Protein AF-A0A8J8TS85-F1 (afdb_monomer_lite)

Sequence (107 aa):
MAEQSTSDTQPEPRAVVRYGPDGVEIERMSEQLQADGPRDGTLEVIQSVTGQTLSDEPFGSHAGTVHQFEDVTVVHVPDGEGGTVATFEGAAAERAVEALLERVRTV

pLDDT: mean 70.35, std 11.61, range [40.66, 85.62]

InterPro domains:
  IPR055944 Domain of unknown function DUF7522 [PF24366] (11-106)

Structure (mmCIF, N/CA/C/O backbone):
data_AF-A0A8J8TS85-F1
#
_entry.id   AF-A0A8J8TS85-F1
#
loop_
_atom_site.group_PDB
_atom_site.id
_atom_site.type_symbol
_atom_site.label_atom_id
_atom_site.label_alt_id
_atom_site.label_comp_id
_atom_site.label_asym_id
_atom_site.label_entity_id
_atom_site.label_seq_id
_atom_site.pdbx_PDB_ins_code
_atom_site.Cartn_x
_atom_site.Cartn_y
_atom_site.Cartn_z
_atom_site.occupancy
_atom_site.B_iso_or_equiv
_atom_site.auth_seq_id
_atom_site.auth_comp_id
_atom_site.auth_asym_id
_atom_site.auth_atom_id
_atom_site.pdbx_PDB_model_num
ATOM 1 N N . MET A 1 1 ? -13.329 31.213 18.660 1.00 40.66 1 MET A N 1
ATOM 2 C CA . MET A 1 1 ? -14.203 30.238 17.980 1.00 40.66 1 MET A CA 1
ATOM 3 C C . MET A 1 1 ? -13.265 29.275 17.284 1.00 40.66 1 MET A C 1
ATOM 5 O O . MET A 1 1 ? -12.380 29.756 16.595 1.00 40.66 1 MET A O 1
ATOM 9 N N . ALA A 1 2 ? -13.334 27.984 17.604 1.00 42.31 2 ALA A N 1
ATOM 10 C CA . ALA A 1 2 ? -12.421 26.990 17.051 1.00 42.31 2 ALA A CA 1
ATOM 11 C C . ALA A 1 2 ? -12.819 26.714 15.600 1.00 42.31 2 ALA A C 1
ATOM 13 O O . ALA A 1 2 ? -13.961 26.336 15.340 1.00 42.31 2 ALA A O 1
ATOM 14 N N . GLU A 1 3 ? -11.896 26.960 14.679 1.00 41.84 3 GLU A N 1
ATOM 15 C CA . GLU A 1 3 ? -12.027 26.590 13.278 1.00 41.84 3 GLU A CA 1
ATOM 16 C C . GLU A 1 3 ? -12.038 25.063 13.217 1.00 41.84 3 GLU A C 1
ATOM 18 O O . GLU A 1 3 ? -11.015 24.397 13.362 1.00 41.84 3 GLU A O 1
ATOM 23 N N . GLN A 1 4 ? -13.238 24.503 13.089 1.00 42.97 4 GLN A N 1
ATOM 24 C CA . GLN A 1 4 ? -13.421 23.137 12.636 1.00 42.97 4 GLN A CA 1
ATOM 25 C C . GLN A 1 4 ? -12.983 23.123 11.173 1.00 42.97 4 GLN A C 1
ATOM 27 O O . GLN A 1 4 ? -13.800 23.303 10.273 1.00 42.97 4 GLN A O 1
ATOM 32 N N . SER A 1 5 ? -11.677 22.967 10.945 1.00 49.59 5 SER A N 1
ATOM 33 C CA . SER A 1 5 ? -11.178 22.449 9.682 1.00 49.59 5 SER A CA 1
ATOM 34 C C . SER A 1 5 ? -11.872 21.112 9.510 1.00 49.59 5 SER A C 1
ATOM 36 O O . SER A 1 5 ? -11.571 20.147 10.211 1.00 49.59 5 SER A O 1
ATOM 38 N N . THR A 1 6 ? -12.883 21.081 8.652 1.00 46.19 6 THR A N 1
ATOM 39 C CA . THR A 1 6 ? -13.401 19.852 8.082 1.00 46.19 6 THR A CA 1
ATOM 40 C C . THR A 1 6 ? -12.224 19.230 7.360 1.00 46.19 6 THR A C 1
ATOM 42 O O . THR A 1 6 ? -11.929 19.582 6.220 1.00 46.19 6 THR A O 1
ATOM 45 N N . SER A 1 7 ? -11.490 18.390 8.082 1.00 46.09 7 SER A N 1
ATOM 46 C CA . SER A 1 7 ? -10.589 17.415 7.518 1.00 46.09 7 SER A CA 1
ATOM 47 C C . SER A 1 7 ? -11.452 16.541 6.626 1.00 46.09 7 SER A C 1
ATOM 49 O O . SER A 1 7 ? -12.047 15.554 7.054 1.00 46.09 7 SER A O 1
ATOM 51 N N . ASP A 1 8 ? -11.572 16.964 5.373 1.00 46.66 8 ASP A N 1
ATOM 52 C CA . ASP A 1 8 ? -11.622 16.054 4.249 1.00 46.66 8 ASP A CA 1
ATOM 53 C C . ASP A 1 8 ? -10.335 15.236 4.379 1.00 46.66 8 ASP A C 1
ATOM 55 O O . ASP A 1 8 ? -9.277 15.612 3.878 1.00 46.66 8 ASP A O 1
ATOM 59 N N . THR A 1 9 ? -10.360 14.239 5.269 1.00 53.78 9 THR A N 1
ATOM 60 C CA . THR A 1 9 ? -9.228 13.354 5.508 1.00 53.78 9 THR A CA 1
ATOM 61 C C . THR A 1 9 ? -9.175 12.483 4.275 1.00 53.78 9 THR A C 1
ATOM 63 O O . THR A 1 9 ? -9.697 11.368 4.255 1.00 53.78 9 THR A O 1
ATOM 66 N N . GLN A 1 10 ? -8.624 13.047 3.202 1.00 55.44 10 GLN A N 1
ATOM 67 C CA . GLN A 1 10 ? -8.222 12.294 2.043 1.00 55.44 10 GLN A CA 1
ATOM 68 C C . GLN A 1 10 ? -7.373 11.147 2.598 1.00 55.44 10 GLN A C 1
ATOM 70 O O . GLN A 1 10 ? -6.454 11.420 3.371 1.00 55.44 10 GLN A O 1
ATOM 75 N N . PRO A 1 11 ? -7.730 9.883 2.323 1.00 63.16 11 PRO A N 1
ATOM 76 C CA . PRO A 1 11 ? -7.042 8.745 2.908 1.00 63.16 11 PRO A CA 1
ATOM 77 C C . PRO A 1 11 ? -5.560 8.835 2.557 1.00 63.16 11 PRO A C 1
ATOM 79 O O . PRO A 1 11 ? -5.170 8.625 1.407 1.00 63.16 11 PRO A O 1
ATOM 82 N N . GLU A 1 12 ? -4.743 9.221 3.534 1.00 73.69 12 GLU A N 1
ATOM 83 C CA . GLU A 1 12 ? -3.308 9.320 3.343 1.00 73.69 12 GLU A CA 1
ATOM 84 C C . GLU A 1 12 ? -2.702 7.926 3.503 1.00 73.69 12 GLU A C 1
ATOM 86 O O . GLU A 1 12 ? -3.064 7.192 4.430 1.00 73.69 12 GLU A O 1
ATOM 91 N N . PRO A 1 13 ? -1.792 7.527 2.602 1.00 79.75 13 PRO A N 1
ATOM 92 C CA . PRO A 1 13 ? -1.121 6.252 2.739 1.00 79.75 13 PRO A CA 1
ATOM 93 C C . PRO A 1 13 ? -0.252 6.262 3.998 1.00 79.75 13 PRO A C 1
ATOM 95 O O . PRO A 1 13 ? 0.540 7.184 4.214 1.00 79.75 13 PRO A O 1
ATOM 98 N N . ARG A 1 14 ? -0.362 5.208 4.812 1.00 79.44 14 ARG A N 1
ATOM 99 C CA . ARG A 1 14 ? 0.486 5.010 5.986 1.00 79.44 14 ARG A CA 1
ATOM 100 C C . ARG A 1 14 ? 1.941 4.793 5.600 1.00 79.44 14 ARG A C 1
ATOM 102 O O . ARG A 1 14 ? 2.823 5.268 6.313 1.00 79.44 14 ARG A O 1
ATOM 109 N N . ALA A 1 15 ? 2.191 4.093 4.502 1.00 83.06 15 ALA A N 1
ATOM 110 C CA . ALA A 1 15 ? 3.510 3.948 3.912 1.00 83.06 15 ALA A CA 1
ATOM 111 C C . ALA A 1 15 ? 3.410 3.933 2.386 1.00 83.06 15 ALA A C 1
ATOM 113 O O . ALA A 1 15 ? 2.438 3.428 1.830 1.00 83.06 15 ALA A O 1
ATOM 114 N N . VAL A 1 16 ? 4.418 4.490 1.725 1.00 85.62 16 VAL A N 1
ATOM 115 C CA . VAL A 1 16 ? 4.618 4.455 0.281 1.00 85.62 16 VAL A CA 1
ATOM 116 C C . VAL A 1 16 ? 6.048 4.011 0.039 1.00 85.62 16 VAL A C 1
ATOM 118 O O . VAL A 1 16 ? 6.993 4.646 0.507 1.00 85.62 16 VAL A O 1
ATOM 121 N N . VAL A 1 17 ? 6.190 2.912 -0.682 1.00 84.81 17 VAL A N 1
ATOM 122 C CA . VAL A 1 17 ? 7.458 2.268 -0.988 1.00 84.81 17 VAL A CA 1
ATOM 123 C C . VAL A 1 17 ? 7.573 2.153 -2.492 1.00 84.81 17 VAL A C 1
ATOM 125 O O . VAL A 1 17 ? 6.686 1.608 -3.137 1.00 84.81 17 VAL A O 1
ATOM 128 N N . ARG A 1 18 ? 8.664 2.641 -3.058 1.00 83.75 18 ARG A N 1
ATOM 129 C CA . ARG A 1 18 ? 9.008 2.445 -4.456 1.00 83.75 18 ARG A CA 1
ATOM 130 C C . ARG A 1 18 ? 10.057 1.349 -4.547 1.00 83.75 18 ARG A C 1
ATOM 132 O O . ARG A 1 18 ? 11.020 1.354 -3.794 1.00 83.75 18 ARG A O 1
ATOM 139 N N . TYR A 1 19 ? 9.884 0.404 -5.450 1.00 80.12 19 TYR A N 1
ATOM 140 C CA . TYR A 1 19 ? 10.887 -0.612 -5.736 1.00 80.12 19 TYR A CA 1
ATOM 141 C C . TYR A 1 19 ? 11.233 -0.569 -7.221 1.00 80.12 19 TYR A C 1
ATOM 143 O O . TYR A 1 19 ? 10.398 -0.208 -8.049 1.00 80.12 19 TYR A O 1
ATOM 151 N N . GLY A 1 20 ? 12.474 -0.894 -7.556 1.00 76.31 20 GLY A N 1
ATOM 152 C CA . GLY A 1 20 ? 12.984 -0.844 -8.920 1.00 76.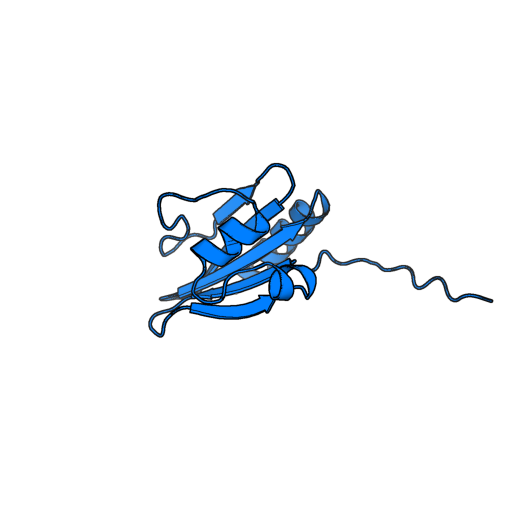31 20 GLY A CA 1
ATOM 153 C C . GLY A 1 20 ? 14.344 -1.530 -9.052 1.00 76.31 20 GLY A C 1
ATOM 154 O O . GLY A 1 20 ? 14.799 -2.180 -8.108 1.00 76.31 20 GLY A O 1
ATOM 155 N N . PRO A 1 21 ? 15.015 -1.387 -10.208 1.00 71.62 21 PRO A N 1
ATOM 156 C CA . PRO A 1 21 ? 16.290 -2.059 -10.477 1.00 71.62 21 PRO A CA 1
ATOM 157 C C . PRO A 1 21 ? 17.409 -1.637 -9.512 1.00 71.62 21 PRO A C 1
ATOM 159 O O . PRO A 1 21 ? 18.325 -2.415 -9.252 1.00 71.62 21 PRO A O 1
ATOM 162 N N . ASP A 1 22 ? 17.314 -0.429 -8.954 1.00 76.19 22 ASP A N 1
ATOM 163 C CA . ASP A 1 22 ? 18.264 0.128 -7.988 1.00 76.19 22 ASP A CA 1
ATOM 164 C C . ASP A 1 22 ? 17.991 -0.306 -6.533 1.00 76.19 22 ASP A C 1
ATOM 166 O O . ASP A 1 22 ? 18.769 0.015 -5.634 1.00 76.19 22 ASP A O 1
ATOM 170 N N . GLY A 1 23 ? 16.910 -1.055 -6.288 1.00 73.62 23 GLY A N 1
ATOM 171 C CA . GLY A 1 23 ? 16.503 -1.522 -4.965 1.00 73.62 23 GLY A CA 1
ATOM 172 C C . GLY A 1 23 ? 15.162 -0.948 -4.511 1.00 73.62 23 GLY A C 1
ATOM 173 O O . GLY A 1 23 ? 14.292 -0.631 -5.322 1.00 73.62 23 GLY A O 1
ATOM 174 N N . VAL A 1 24 ? 14.977 -0.860 -3.192 1.00 77.75 24 VAL A N 1
ATOM 175 C CA . VAL A 1 24 ? 13.741 -0.384 -2.560 1.00 77.75 24 VAL A CA 1
ATOM 176 C C . VAL A 1 24 ? 13.988 0.952 -1.863 1.00 77.75 24 VAL A C 1
ATOM 178 O O . VAL A 1 24 ? 14.911 1.074 -1.063 1.00 77.75 24 VAL A O 1
ATOM 181 N N . GLU A 1 25 ? 13.128 1.931 -2.122 1.00 81.06 25 GLU A N 1
ATOM 182 C CA . GLU A 1 25 ? 13.126 3.259 -1.515 1.00 81.06 25 GLU A CA 1
ATOM 183 C C . GLU A 1 25 ? 11.789 3.528 -0.812 1.00 81.06 25 GLU A C 1
ATOM 185 O O . GLU A 1 25 ? 10.713 3.292 -1.358 1.00 81.06 25 GLU A O 1
ATOM 190 N N . ILE A 1 26 ? 11.833 4.040 0.416 1.00 79.94 26 ILE A N 1
ATOM 191 C CA . ILE A 1 26 ? 10.630 4.421 1.163 1.00 79.94 26 ILE A CA 1
ATOM 192 C C . ILE A 1 26 ? 10.362 5.906 0.899 1.00 79.94 26 ILE A C 1
ATOM 194 O O . ILE A 1 26 ? 11.009 6.767 1.490 1.00 79.94 26 ILE A O 1
ATOM 198 N N . GLU A 1 27 ? 9.398 6.215 0.031 1.00 81.62 27 GLU A N 1
ATOM 199 C CA . GLU A 1 27 ? 9.022 7.603 -0.284 1.00 81.62 27 GLU A CA 1
ATOM 200 C C . GLU A 1 27 ? 8.305 8.283 0.884 1.00 81.62 27 GLU A C 1
ATOM 202 O O . GLU A 1 27 ? 8.474 9.478 1.139 1.00 81.62 27 GLU A O 1
ATOM 207 N N . ARG A 1 28 ? 7.464 7.530 1.598 1.00 78.38 28 ARG A N 1
ATOM 208 C CA . ARG A 1 28 ? 6.702 8.056 2.731 1.00 78.38 28 ARG A CA 1
ATOM 209 C C . ARG A 1 28 ? 6.438 6.967 3.750 1.00 78.38 28 ARG A C 1
ATOM 211 O O . ARG A 1 28 ? 6.109 5.844 3.400 1.00 78.38 28 ARG A O 1
ATOM 218 N N . MET A 1 29 ? 6.500 7.323 5.026 1.00 80.38 29 MET A N 1
ATOM 219 C CA . MET A 1 29 ? 6.100 6.440 6.113 1.00 80.38 29 MET A CA 1
ATOM 220 C C . MET A 1 29 ? 5.568 7.269 7.275 1.00 80.38 29 MET A C 1
ATOM 222 O O . MET A 1 29 ? 6.142 8.303 7.616 1.00 80.38 29 MET A O 1
ATOM 226 N N . SER A 1 30 ? 4.467 6.828 7.873 1.00 76.19 30 SER A N 1
ATOM 227 C CA . SER A 1 30 ? 3.865 7.466 9.047 1.00 76.19 30 SER A CA 1
ATOM 228 C C . SER A 1 30 ? 4.844 7.444 10.215 1.00 76.19 30 SER A C 1
ATOM 230 O O . SER A 1 30 ? 5.553 6.455 10.387 1.00 76.19 30 SER A O 1
ATOM 232 N N . GLU A 1 31 ? 4.844 8.472 11.067 1.00 71.69 31 GLU A N 1
ATOM 233 C CA . GLU A 1 31 ? 5.733 8.539 12.244 1.00 71.69 31 GLU A CA 1
ATOM 234 C C . GLU A 1 31 ? 5.590 7.312 13.160 1.00 71.69 31 GLU A C 1
ATOM 236 O O . GLU A 1 31 ? 6.574 6.797 13.680 1.00 71.69 31 GLU A O 1
ATOM 241 N N . GLN A 1 32 ? 4.368 6.791 13.285 1.00 66.31 32 GLN A N 1
ATOM 242 C CA . GLN A 1 32 ? 4.071 5.565 14.028 1.00 66.31 32 GLN A CA 1
ATOM 243 C C . GLN A 1 32 ? 4.799 4.339 13.461 1.00 66.31 32 GLN A C 1
ATOM 245 O O . GLN A 1 32 ? 5.340 3.540 14.214 1.00 66.31 32 GLN A O 1
ATOM 250 N N . LEU A 1 33 ? 4.849 4.216 12.134 1.00 69.25 33 LEU A N 1
ATOM 251 C CA . LEU A 1 33 ? 5.585 3.154 11.454 1.00 69.25 33 LEU A CA 1
ATOM 252 C C . LEU A 1 33 ? 7.091 3.414 11.486 1.00 69.25 33 LEU A C 1
ATOM 254 O O . LEU A 1 33 ? 7.848 2.472 11.632 1.00 69.25 33 LEU A O 1
ATOM 258 N N . GLN A 1 34 ? 7.557 4.662 11.411 1.00 71.31 34 GLN A N 1
ATOM 259 C CA . GLN A 1 34 ? 8.988 4.974 11.563 1.00 71.31 34 GLN A CA 1
ATOM 260 C C . GLN A 1 34 ? 9.544 4.597 12.941 1.00 71.31 34 GLN A C 1
ATOM 262 O O . GLN A 1 34 ? 10.725 4.268 13.050 1.00 71.31 34 GLN A O 1
ATOM 267 N N . ALA A 1 35 ? 8.710 4.646 13.981 1.00 67.69 35 ALA A N 1
ATOM 268 C CA . ALA A 1 35 ? 9.094 4.255 15.332 1.00 67.69 35 ALA A CA 1
ATOM 269 C C . ALA A 1 35 ? 9.142 2.72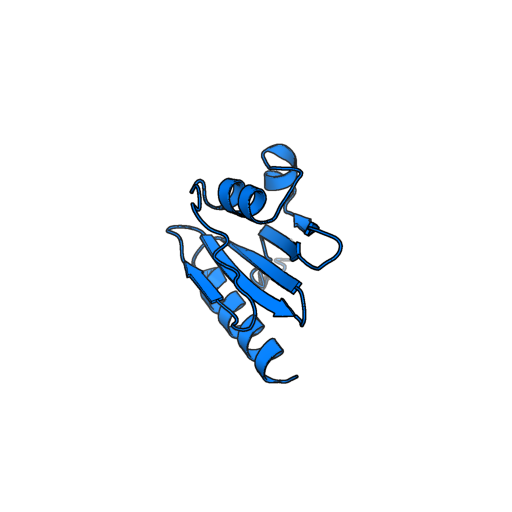7 15.528 1.00 67.69 35 ALA A C 1
ATOM 271 O O . ALA A 1 35 ? 10.063 2.237 16.181 1.00 67.69 35 ALA A O 1
ATOM 272 N N . ASP A 1 36 ? 8.180 1.993 14.958 1.00 61.16 36 ASP A N 1
ATOM 273 C CA . ASP A 1 36 ? 7.993 0.544 15.163 1.00 61.16 36 ASP A CA 1
ATOM 274 C C . ASP A 1 36 ? 8.504 -0.334 14.001 1.00 61.16 36 ASP A C 1
ATOM 276 O O . ASP A 1 36 ? 8.585 -1.555 14.132 1.00 61.16 36 ASP A O 1
ATOM 280 N N . GLY A 1 37 ? 8.826 0.260 12.852 1.00 57.81 37 GLY A N 1
ATOM 281 C CA . GLY A 1 37 ? 8.831 -0.431 11.566 1.00 57.81 37 GLY A CA 1
ATOM 282 C C . GLY A 1 37 ? 10.148 -0.412 10.774 1.00 57.81 37 GLY A C 1
ATOM 283 O O . GLY A 1 37 ? 11.087 0.321 11.089 1.00 57.81 37 GLY A O 1
ATOM 284 N N . PRO A 1 38 ? 10.231 -1.275 9.748 1.00 61.09 38 PRO A N 1
ATOM 285 C CA . PRO A 1 38 ? 11.457 -1.819 9.177 1.00 61.09 38 PRO A CA 1
ATOM 286 C C . PRO A 1 38 ? 12.166 -0.860 8.238 1.00 61.09 38 PRO A C 1
ATOM 288 O O . PRO A 1 38 ? 11.581 0.073 7.691 1.00 61.09 38 PRO A O 1
ATOM 291 N N . ARG A 1 39 ? 13.464 -1.114 8.070 1.00 60.22 39 ARG A N 1
ATOM 292 C CA . ARG A 1 39 ? 14.392 -0.204 7.396 1.00 60.22 39 ARG A CA 1
ATOM 293 C C . ARG A 1 39 ? 14.765 -0.640 5.986 1.00 60.22 39 ARG A C 1
ATOM 295 O O . ARG A 1 39 ? 15.256 0.192 5.232 1.00 60.22 39 ARG A O 1
ATOM 302 N N . ASP A 1 40 ? 14.488 -1.888 5.618 1.00 60.56 40 ASP A N 1
ATOM 303 C CA . ASP A 1 40 ? 15.109 -2.505 4.451 1.00 60.56 40 ASP A CA 1
ATOM 304 C C . ASP A 1 40 ? 14.106 -3.371 3.662 1.00 60.56 40 ASP A C 1
ATOM 306 O O . ASP A 1 40 ? 14.176 -4.589 3.646 1.00 60.56 40 ASP A O 1
ATOM 310 N N . GLY A 1 41 ? 13.159 -2.747 2.955 1.00 70.06 41 GLY A N 1
ATOM 311 C CA . GLY A 1 41 ? 12.444 -3.421 1.860 1.00 70.06 41 GLY A CA 1
ATOM 312 C C . GLY A 1 41 ? 10.916 -3.449 1.934 1.00 70.06 41 GLY A C 1
ATOM 313 O O . GLY A 1 41 ? 10.291 -3.327 2.987 1.00 70.06 41 GLY A O 1
ATOM 314 N N . THR A 1 42 ? 10.301 -3.635 0.762 1.00 71.81 42 THR A N 1
ATOM 315 C CA . THR A 1 42 ? 8.850 -3.546 0.534 1.00 71.81 42 THR A CA 1
ATOM 316 C C . THR A 1 42 ? 8.074 -4.553 1.376 1.00 71.81 42 THR A C 1
ATOM 318 O O . THR A 1 42 ? 7.088 -4.193 2.017 1.00 71.81 42 THR A O 1
ATOM 321 N N . LEU A 1 43 ? 8.538 -5.806 1.407 1.00 74.38 43 LEU A N 1
ATOM 322 C CA . LEU A 1 43 ? 7.901 -6.889 2.158 1.00 74.38 43 LEU A CA 1
ATOM 323 C C . LEU A 1 43 ? 7.915 -6.639 3.663 1.00 74.38 43 LEU A C 1
ATOM 325 O O . LEU A 1 43 ? 6.901 -6.862 4.321 1.00 74.38 43 LEU A O 1
ATOM 329 N N . GLU A 1 44 ? 9.033 -6.145 4.197 1.00 77.44 44 GLU A N 1
ATOM 330 C CA . GLU A 1 44 ? 9.127 -5.827 5.616 1.00 77.44 44 GLU A CA 1
ATOM 331 C C . GLU A 1 44 ? 8.163 -4.690 5.960 1.00 77.44 44 GLU A C 1
ATOM 333 O O . GLU A 1 44 ? 7.390 -4.815 6.911 1.00 77.44 44 GLU A O 1
ATOM 338 N N . VAL A 1 45 ? 8.131 -3.608 5.167 1.00 77.56 45 VAL A N 1
ATOM 339 C CA . VAL A 1 45 ? 7.201 -2.488 5.403 1.00 77.56 45 VAL A CA 1
ATOM 340 C C . VAL A 1 45 ? 5.763 -2.992 5.450 1.00 77.56 45 VAL A C 1
ATOM 342 O O . VAL A 1 45 ? 5.024 -2.658 6.372 1.00 77.56 45 VAL A O 1
ATOM 345 N N . ILE A 1 46 ? 5.366 -3.858 4.521 1.00 76.75 46 ILE A N 1
ATOM 346 C CA . ILE A 1 46 ? 4.016 -4.428 4.530 1.00 76.75 46 ILE A CA 1
ATOM 347 C C . ILE A 1 46 ? 3.788 -5.312 5.747 1.00 76.75 46 ILE A C 1
ATOM 349 O O . ILE A 1 46 ? 2.728 -5.211 6.359 1.00 76.75 46 ILE A O 1
ATOM 353 N N . GLN A 1 47 ? 4.752 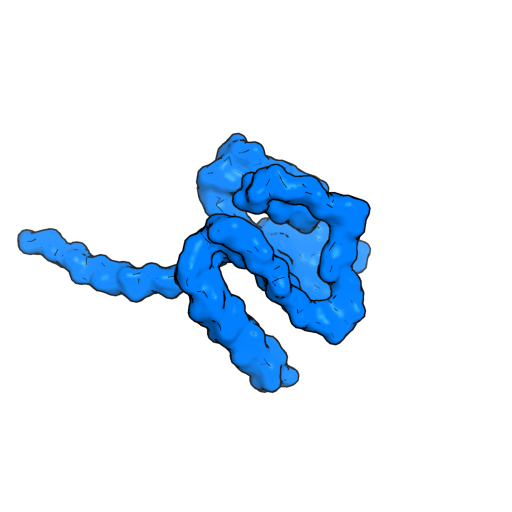-6.149 6.127 1.00 80.50 47 GLN A N 1
ATOM 354 C CA . GLN A 1 47 ? 4.645 -6.983 7.322 1.00 80.50 47 GLN A CA 1
ATOM 355 C C . GLN A 1 47 ? 4.477 -6.134 8.583 1.00 80.50 47 GLN A C 1
ATOM 357 O O . GLN A 1 47 ? 3.679 -6.474 9.449 1.00 80.50 47 GLN A O 1
ATOM 362 N N . SER A 1 48 ? 5.175 -5.007 8.675 1.00 77.31 48 SER A N 1
ATOM 363 C CA . SER A 1 48 ? 5.053 -4.085 9.801 1.00 77.31 48 SER A CA 1
ATOM 364 C C . SER A 1 48 ? 3.717 -3.350 9.824 1.00 77.31 48 SER A C 1
ATOM 366 O O . SER A 1 48 ? 3.147 -3.163 10.895 1.00 77.31 48 SER A O 1
ATOM 368 N N . VAL A 1 49 ? 3.177 -2.986 8.656 1.00 77.44 49 VAL A N 1
ATOM 369 C CA . VAL A 1 49 ? 1.865 -2.327 8.574 1.00 77.44 49 VAL A CA 1
ATOM 370 C C . VAL A 1 49 ? 0.729 -3.322 8.839 1.00 77.44 49 VAL A C 1
ATOM 372 O O . VAL A 1 49 ? -0.215 -3.003 9.552 1.00 77.44 49 VAL A O 1
ATOM 375 N N . THR A 1 50 ? 0.793 -4.515 8.248 1.00 76.31 50 THR A N 1
ATOM 376 C CA . THR A 1 50 ? -0.302 -5.504 8.257 1.00 76.31 50 THR A CA 1
ATOM 377 C C . THR A 1 50 ? -0.206 -6.510 9.403 1.00 76.31 50 THR A C 1
ATOM 379 O O . THR A 1 50 ? -1.168 -7.224 9.672 1.00 76.31 50 THR A O 1
ATOM 382 N N . GLY A 1 51 ? 0.960 -6.637 10.041 1.00 77.00 51 GLY A N 1
ATOM 383 C CA . GLY A 1 51 ? 1.270 -7.724 10.973 1.00 77.00 51 GLY A CA 1
ATOM 384 C C . GLY A 1 51 ? 1.370 -9.104 10.309 1.00 77.00 51 GLY A C 1
ATOM 385 O O . GLY A 1 51 ? 1.535 -10.105 11.009 1.00 77.00 51 GLY A O 1
ATOM 386 N N . GLN A 1 52 ? 1.257 -9.193 8.978 1.00 74.12 52 GLN A N 1
ATOM 387 C CA . GLN A 1 52 ? 1.237 -10.455 8.246 1.00 74.12 52 GLN A CA 1
ATOM 388 C C . GLN A 1 52 ? 2.540 -10.688 7.491 1.00 74.12 52 GLN A C 1
ATOM 390 O O . GLN A 1 52 ? 3.045 -9.827 6.778 1.00 74.12 52 GLN A O 1
ATOM 395 N N . THR A 1 53 ? 3.081 -11.898 7.625 1.00 73.81 53 THR A N 1
ATOM 396 C CA . THR A 1 53 ? 4.264 -12.305 6.861 1.00 73.81 53 THR A CA 1
ATOM 397 C C . THR A 1 53 ? 3.817 -12.795 5.492 1.00 73.81 53 THR A C 1
ATOM 399 O O . THR A 1 53 ? 3.108 -13.795 5.400 1.00 73.81 53 THR A O 1
ATOM 402 N N . LEU A 1 54 ? 4.236 -12.106 4.436 1.00 71.69 54 LEU A N 1
ATOM 403 C CA . LEU A 1 54 ? 3.995 -12.527 3.059 1.00 71.69 54 LEU A CA 1
ATOM 404 C C . LEU A 1 54 ? 5.132 -13.452 2.613 1.00 71.69 54 LEU A C 1
ATOM 406 O O . LEU A 1 54 ? 6.301 -13.152 2.840 1.00 71.69 54 LEU A O 1
ATOM 410 N N . SER A 1 55 ? 4.785 -14.614 2.054 1.00 59.06 55 SER A N 1
ATOM 411 C CA . SER A 1 55 ? 5.755 -15.676 1.729 1.00 59.06 55 SER A CA 1
ATOM 412 C C . SER A 1 55 ? 6.438 -15.515 0.368 1.00 59.06 55 SER A C 1
ATOM 414 O O . SER A 1 55 ? 7.488 -16.107 0.152 1.00 59.06 55 SER A O 1
ATOM 416 N N . ASP A 1 56 ? 5.878 -14.686 -0.506 1.00 58.69 56 ASP A N 1
ATOM 417 C CA . ASP A 1 56 ? 6.379 -14.388 -1.846 1.00 58.69 56 ASP A CA 1
ATOM 418 C C . ASP A 1 56 ? 6.162 -12.899 -2.113 1.00 58.69 56 ASP A C 1
ATOM 420 O O . ASP A 1 56 ? 5.204 -12.334 -1.584 1.00 58.69 56 ASP A O 1
ATOM 424 N N . GLU A 1 57 ? 7.019 -12.274 -2.929 1.00 60.00 57 GLU A N 1
ATOM 425 C CA . GLU A 1 57 ? 6.801 -10.923 -3.462 1.00 60.00 57 GLU A CA 1
ATOM 426 C C . GLU A 1 57 ? 5.473 -10.915 -4.247 1.00 60.00 57 GLU A C 1
ATOM 428 O O . GLU A 1 57 ? 5.426 -11.398 -5.381 1.00 60.00 57 GLU A O 1
ATOM 433 N N . PRO A 1 58 ? 4.360 -10.390 -3.692 1.00 57.25 58 PRO A N 1
ATOM 434 C CA . PRO A 1 58 ? 3.067 -10.400 -4.379 1.00 57.25 58 PRO A CA 1
ATOM 435 C C . PRO A 1 58 ? 3.028 -9.410 -5.552 1.00 57.25 58 PRO A C 1
ATOM 437 O O . PRO A 1 58 ? 2.043 -9.348 -6.286 1.00 57.25 58 PRO A O 1
ATOM 440 N N . PHE A 1 59 ? 4.079 -8.603 -5.707 1.00 64.56 59 PHE A N 1
ATOM 441 C CA . PHE A 1 59 ? 4.140 -7.419 -6.558 1.00 64.56 59 PHE A CA 1
ATOM 442 C C . PHE A 1 59 ? 4.878 -7.705 -7.864 1.00 64.56 59 PHE A C 1
ATOM 444 O O . PHE A 1 59 ? 5.707 -6.923 -8.310 1.00 64.56 59 PHE A O 1
ATOM 451 N N . GLY A 1 60 ? 4.586 -8.855 -8.473 1.00 55.03 60 GLY A N 1
ATOM 452 C CA . GLY A 1 60 ? 5.167 -9.245 -9.753 1.00 55.03 60 GLY A CA 1
ATOM 453 C C . GLY A 1 60 ? 4.909 -8.222 -10.865 1.00 55.03 60 GLY A C 1
ATOM 454 O O . GLY A 1 60 ? 3.905 -7.503 -10.877 1.00 55.03 60 GLY A O 1
ATOM 455 N N . SER A 1 61 ? 5.833 -8.178 -11.822 1.00 55.78 61 SER A N 1
ATOM 456 C CA . SER A 1 61 ? 5.846 -7.205 -12.909 1.00 55.78 61 SER A CA 1
ATOM 457 C C . SER A 1 61 ? 4.557 -7.260 -13.748 1.00 55.78 61 SER A C 1
ATOM 459 O O . SER A 1 61 ? 4.109 -8.340 -14.141 1.00 55.78 61 SER A O 1
ATOM 461 N N . HIS A 1 62 ? 4.047 -6.077 -14.107 1.00 55.78 62 HIS A N 1
ATOM 462 C CA . HIS A 1 62 ? 3.063 -5.772 -15.166 1.00 55.78 62 HIS A CA 1
ATOM 463 C C . HIS A 1 62 ? 1.574 -5.624 -14.803 1.00 55.78 62 HIS A C 1
ATOM 465 O O . HIS A 1 62 ? 0.819 -5.192 -15.675 1.00 55.78 62 HIS A O 1
ATOM 471 N N . ALA A 1 63 ? 1.115 -5.895 -13.577 1.00 62.44 63 ALA A N 1
ATOM 472 C CA . ALA A 1 63 ? -0.276 -5.600 -13.200 1.00 62.44 63 ALA A CA 1
ATOM 473 C C . ALA A 1 63 ? -0.383 -4.908 -11.838 1.00 62.44 63 ALA A C 1
ATOM 475 O O . ALA A 1 63 ? 0.240 -5.327 -10.867 1.00 62.44 63 ALA A O 1
ATOM 476 N N . GLY A 1 64 ? -1.191 -3.844 -11.774 1.00 72.88 64 GLY A N 1
ATOM 477 C CA . GLY A 1 64 ? -1.557 -3.225 -10.504 1.00 72.88 64 GLY A CA 1
ATOM 478 C C . GLY A 1 64 ? -2.394 -4.192 -9.675 1.00 72.88 64 GLY A C 1
ATOM 479 O O . GLY A 1 64 ? -3.398 -4.711 -10.169 1.00 72.88 64 GLY A O 1
ATOM 480 N N . THR A 1 65 ? -1.977 -4.454 -8.439 1.00 76.81 65 THR A N 1
ATOM 481 C CA . THR A 1 65 ? -2.662 -5.372 -7.522 1.00 76.81 65 THR A CA 1
ATOM 482 C C . THR A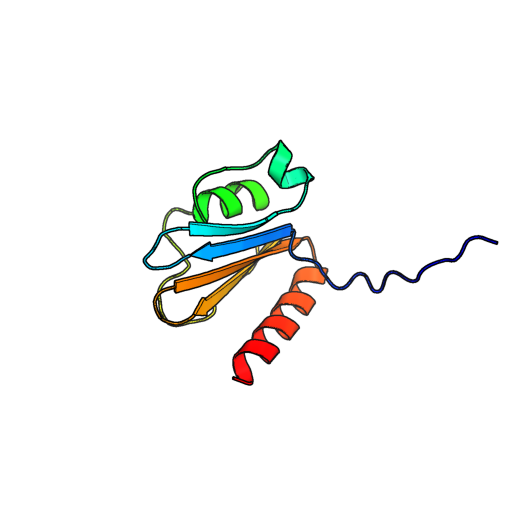 1 65 ? -3.117 -4.645 -6.268 1.00 76.81 65 THR A C 1
ATOM 484 O O . THR A 1 65 ? -2.513 -3.672 -5.827 1.00 76.81 65 THR A O 1
ATOM 487 N N . VAL A 1 66 ? -4.222 -5.106 -5.691 1.00 80.00 66 VAL A N 1
ATOM 488 C CA . VAL A 1 66 ? -4.755 -4.586 -4.432 1.00 80.00 66 VAL A CA 1
ATOM 489 C C . VAL A 1 66 ? -4.941 -5.770 -3.503 1.00 80.00 66 VAL A C 1
ATOM 491 O O . VAL A 1 66 ? -5.662 -6.711 -3.829 1.00 80.00 66 VAL A O 1
ATOM 494 N N . HIS A 1 67 ? -4.280 -5.723 -2.355 1.00 79.06 67 HIS A N 1
ATOM 495 C CA . HIS A 1 67 ? -4.380 -6.719 -1.303 1.00 79.06 67 HIS A CA 1
ATOM 496 C C . HIS A 1 67 ? -5.107 -6.094 -0.118 1.00 79.06 67 HIS A C 1
ATOM 498 O O . HIS A 1 67 ? -4.590 -5.185 0.528 1.00 79.06 67 HIS A O 1
ATOM 504 N N . GLN A 1 68 ? -6.318 -6.570 0.152 1.00 78.88 68 GLN A N 1
ATOM 505 C CA . GLN A 1 68 ? -7.072 -6.191 1.343 1.00 78.88 68 GLN A CA 1
ATOM 506 C C . GLN A 1 68 ? -6.733 -7.143 2.490 1.00 78.88 68 GLN A C 1
ATOM 508 O O . GLN A 1 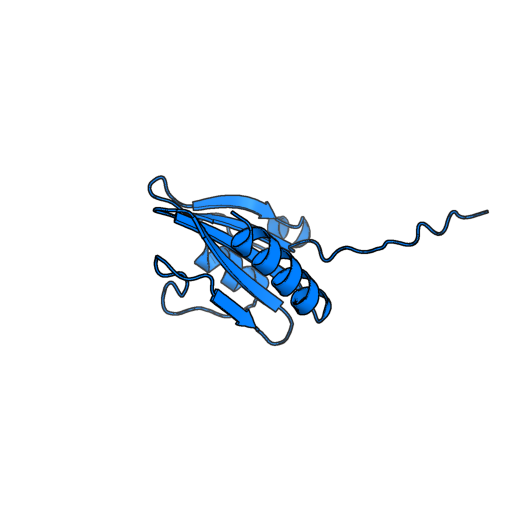68 ? -6.873 -8.359 2.367 1.00 78.88 68 GLN A O 1
ATOM 513 N N . PHE A 1 69 ? -6.302 -6.561 3.600 1.00 80.00 69 PHE A N 1
ATOM 514 C CA . PHE A 1 69 ? -6.162 -7.178 4.911 1.00 80.00 69 PHE A CA 1
ATOM 515 C C . PHE A 1 69 ? -7.263 -6.633 5.830 1.00 80.00 69 PHE A C 1
ATOM 517 O O . PHE A 1 69 ? -7.942 -5.670 5.476 1.00 80.00 69 PHE A O 1
ATOM 524 N N . GLU A 1 70 ? -7.436 -7.244 7.004 1.00 76.94 70 GLU A N 1
ATOM 525 C CA . GLU A 1 70 ? -8.554 -6.958 7.921 1.00 76.94 70 GLU A CA 1
ATOM 526 C C . GLU A 1 70 ? -8.697 -5.458 8.248 1.00 76.94 70 GLU A C 1
ATOM 528 O O . GLU A 1 70 ? -9.795 -4.916 8.146 1.00 76.94 70 GLU A O 1
ATOM 533 N N . ASP A 1 71 ? -7.579 -4.769 8.505 1.00 80.12 71 ASP A N 1
ATOM 534 C CA . ASP A 1 71 ? -7.550 -3.335 8.840 1.00 80.12 71 ASP A CA 1
ATOM 535 C C . ASP A 1 71 ? -6.697 -2.486 7.882 1.00 80.12 71 ASP A C 1
ATOM 537 O O . ASP A 1 71 ? -6.574 -1.270 8.049 1.00 80.12 71 ASP A O 1
ATOM 541 N N . VAL A 1 72 ? -6.074 -3.106 6.878 1.00 82.44 72 VAL A N 1
ATOM 542 C CA . VAL A 1 72 ? -5.089 -2.452 6.007 1.00 82.44 72 VAL A CA 1
ATOM 543 C C . VAL A 1 72 ? -5.328 -2.856 4.566 1.00 82.44 72 VAL A C 1
ATOM 545 O O . VAL A 1 72 ? -5.494 -4.026 4.261 1.00 82.44 72 VAL A O 1
ATOM 548 N N . THR A 1 73 ? -5.264 -1.913 3.639 1.00 85.06 73 THR A N 1
ATOM 549 C CA . THR A 1 73 ? -5.187 -2.238 2.212 1.00 85.06 73 THR A CA 1
ATOM 550 C C . THR A 1 73 ? -3.818 -1.878 1.677 1.00 85.06 73 THR A C 1
ATOM 552 O O . THR A 1 73 ? -3.324 -0.776 1.901 1.00 85.06 73 THR A O 1
ATOM 555 N N . VAL A 1 74 ? -3.217 -2.800 0.942 1.00 83.69 74 VAL A N 1
ATOM 556 C CA . VAL A 1 74 ? -1.945 -2.620 0.253 1.00 83.69 74 VAL A CA 1
ATOM 557 C C . VAL A 1 74 ? -2.232 -2.528 -1.237 1.00 83.69 74 VAL A C 1
ATOM 559 O O . VAL A 1 74 ? -2.742 -3.464 -1.845 1.00 83.69 74 VAL A O 1
ATOM 562 N N . VAL A 1 75 ? -1.918 -1.385 -1.826 1.00 83.56 75 VAL A N 1
ATOM 563 C CA . VAL A 1 75 ? -2.045 -1.122 -3.256 1.00 83.56 75 VAL A CA 1
ATOM 564 C C . VAL A 1 75 ? -0.672 -1.193 -3.871 1.00 83.56 75 VAL A C 1
ATOM 566 O O . VAL A 1 75 ? 0.258 -0.570 -3.379 1.00 83.56 75 VAL A O 1
ATOM 569 N N . HIS A 1 76 ? -0.561 -1.907 -4.972 1.00 82.69 76 HIS A N 1
ATOM 570 C CA . HIS A 1 76 ? 0.642 -2.002 -5.758 1.00 82.69 76 HIS A CA 1
ATOM 571 C C . HIS A 1 76 ? 0.378 -1.497 -7.172 1.00 82.69 76 HIS A C 1
ATOM 573 O O . HIS A 1 76 ? -0.572 -1.914 -7.836 1.00 82.69 76 HIS A O 1
ATOM 579 N N . VAL A 1 77 ? 1.241 -0.599 -7.626 1.00 82.31 77 VAL A N 1
ATOM 580 C CA . VAL A 1 77 ? 1.207 0.017 -8.945 1.00 82.31 77 VAL A CA 1
ATOM 581 C C . VAL A 1 77 ? 2.545 -0.237 -9.631 1.00 82.31 77 VAL A C 1
ATOM 583 O O . VAL A 1 77 ? 3.532 0.374 -9.235 1.00 82.31 77 VAL A O 1
ATOM 586 N N . PRO A 1 78 ? 2.614 -1.098 -10.654 1.00 79.00 78 PRO A N 1
ATOM 587 C CA . PRO A 1 78 ? 3.838 -1.276 -11.424 1.00 79.00 78 PRO A CA 1
ATOM 588 C C . PRO A 1 78 ? 4.159 -0.018 -12.247 1.00 79.00 78 PRO A C 1
ATOM 590 O O . PRO A 1 78 ? 3.263 0.610 -12.810 1.00 79.00 78 PRO A O 1
ATOM 593 N N . ASP A 1 79 ? 5.445 0.309 -12.346 1.00 75.56 79 ASP A N 1
ATOM 594 C CA . ASP A 1 79 ? 6.017 1.435 -13.091 1.00 75.56 79 ASP A CA 1
ATOM 595 C C . ASP A 1 79 ? 7.269 0.934 -13.836 1.00 75.56 79 ASP A C 1
ATOM 597 O O . ASP A 1 79 ? 8.381 0.924 -13.310 1.00 75.56 79 ASP A O 1
ATOM 601 N N . GLY A 1 80 ? 7.077 0.432 -15.061 1.00 75.44 80 GLY A N 1
ATOM 602 C CA . GLY A 1 80 ? 8.163 -0.108 -15.887 1.00 75.44 80 GLY A CA 1
ATOM 603 C C . GLY A 1 80 ? 8.857 -1.328 -15.264 1.00 75.44 80 GLY A C 1
ATOM 604 O O . GLY A 1 80 ? 8.237 -2.376 -15.100 1.00 75.44 80 GLY A O 1
ATOM 605 N N . GLU A 1 81 ? 10.153 -1.193 -14.959 1.00 71.94 81 GLU A N 1
ATOM 606 C CA . GLU A 1 81 ? 10.981 -2.231 -14.313 1.00 71.94 81 GLU A CA 1
ATOM 607 C C . GLU A 1 81 ? 10.802 -2.292 -12.783 1.00 71.94 81 GLU A C 1
ATOM 609 O O . GLU A 1 81 ? 11.439 -3.107 -12.118 1.00 71.94 81 GLU A O 1
ATOM 614 N N . GLY A 1 82 ? 9.937 -1.445 -12.220 1.00 79.00 82 GLY A N 1
ATOM 615 C CA . GLY A 1 82 ? 9.651 -1.373 -10.792 1.00 79.00 82 GLY A CA 1
ATOM 616 C C . GLY A 1 82 ? 8.171 -1.162 -10.486 1.00 79.00 82 GLY A C 1
ATOM 617 O O . GLY A 1 82 ? 7.289 -1.529 -11.267 1.00 79.00 82 GLY A O 1
ATOM 618 N N . GLY A 1 83 ? 7.894 -0.543 -9.342 1.00 83.44 83 GLY A N 1
ATOM 619 C CA . GLY A 1 83 ? 6.551 -0.166 -8.931 1.00 83.44 83 GLY A CA 1
ATOM 620 C C . GLY A 1 83 ? 6.505 0.595 -7.612 1.00 83.44 83 GLY A C 1
ATOM 621 O O . GLY A 1 83 ? 7.494 0.722 -6.895 1.00 83.44 83 GLY A O 1
ATOM 622 N N . THR A 1 84 ? 5.323 1.094 -7.286 1.00 84.44 84 THR A N 1
ATOM 623 C CA . THR A 1 84 ? 5.010 1.769 -6.031 1.00 84.44 84 THR A CA 1
ATOM 624 C C . THR A 1 84 ? 3.999 0.942 -5.256 1.00 84.44 84 THR A C 1
ATOM 626 O O . THR A 1 84 ? 2.949 0.571 -5.776 1.00 84.44 84 THR A O 1
ATOM 629 N N . VAL A 1 85 ? 4.290 0.677 -3.991 1.00 83.94 85 VAL A N 1
ATOM 630 C CA . VAL A 1 85 ? 3.394 0.054 -3.028 1.00 83.94 85 VAL A CA 1
ATOM 631 C C . VAL A 1 85 ? 2.954 1.098 -2.013 1.00 83.94 85 VAL A C 1
ATOM 633 O O . VAL A 1 85 ? 3.786 1.722 -1.368 1.00 83.94 85 VAL A O 1
ATOM 636 N N . ALA A 1 86 ? 1.651 1.278 -1.846 1.00 85.50 86 ALA A N 1
ATOM 637 C CA . ALA A 1 86 ? 1.060 2.173 -0.864 1.00 85.50 86 ALA A CA 1
ATOM 638 C C . ALA A 1 86 ? 0.164 1.388 0.097 1.00 85.50 86 ALA A C 1
ATOM 640 O O . ALA A 1 86 ? -0.639 0.563 -0.334 1.00 85.50 86 ALA A O 1
ATOM 641 N N . THR A 1 87 ? 0.274 1.645 1.396 1.00 84.19 87 THR A N 1
ATOM 642 C CA . THR A 1 87 ? -0.569 1.016 2.419 1.00 84.19 87 THR A CA 1
ATOM 643 C C . THR A 1 87 ? -1.547 2.027 3.001 1.00 84.19 87 THR A C 1
ATOM 645 O O . THR A 1 87 ? -1.185 3.171 3.242 1.00 84.19 87 THR A O 1
ATOM 648 N N . PHE A 1 88 ? -2.792 1.627 3.236 1.00 85.06 88 PHE A N 1
ATOM 649 C CA . PHE A 1 88 ? -3.868 2.486 3.734 1.00 85.06 88 PHE A CA 1
ATOM 650 C C . PHE A 1 88 ? -4.592 1.800 4.887 1.00 85.06 88 PHE A C 1
ATOM 652 O O . PHE A 1 88 ? -4.748 0.583 4.859 1.00 85.06 88 PHE A O 1
ATOM 659 N N . GLU A 1 89 ? -5.051 2.565 5.876 1.00 80.88 89 GLU A N 1
ATOM 66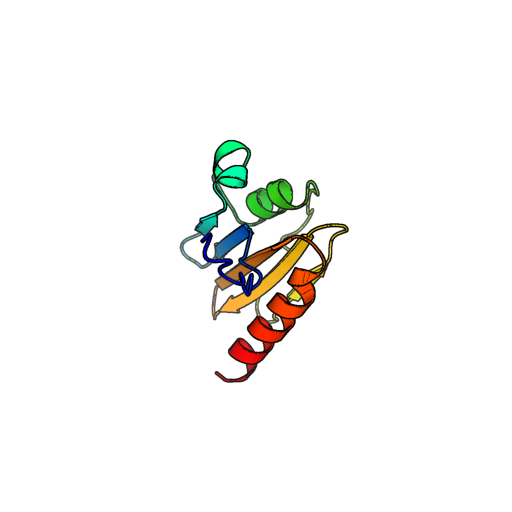0 C CA . GLU A 1 89 ? -5.773 2.021 7.032 1.00 80.88 89 GLU A CA 1
ATOM 661 C C . GLU A 1 89 ? -7.294 2.133 6.876 1.00 80.88 89 GLU A C 1
ATOM 663 O O . GLU A 1 89 ? -7.819 3.166 6.444 1.00 80.88 89 GLU A O 1
ATOM 668 N N . GLY A 1 90 ? -7.996 1.078 7.289 1.00 70.62 90 GLY A N 1
ATOM 669 C CA . GLY A 1 90 ? -9.447 1.041 7.433 1.00 70.62 90 GLY A CA 1
ATOM 670 C C . GLY A 1 90 ? -10.235 1.208 6.129 1.00 70.62 90 GLY A C 1
ATOM 671 O O . GLY A 1 90 ? -9.708 1.151 5.020 1.00 70.62 90 GLY A O 1
ATOM 672 N N . ALA A 1 91 ? -11.540 1.453 6.267 1.00 63.75 91 ALA A N 1
ATOM 673 C CA . ALA A 1 91 ? -12.483 1.565 5.145 1.00 63.75 91 ALA A CA 1
ATOM 674 C C . ALA A 1 91 ? -12.191 2.737 4.182 1.00 63.75 91 ALA A C 1
ATOM 676 O O . ALA A 1 91 ? -12.678 2.761 3.052 1.00 63.75 91 ALA A O 1
ATOM 677 N N . ALA A 1 92 ? -11.384 3.717 4.602 1.00 63.91 92 ALA A N 1
ATOM 678 C CA . ALA A 1 92 ? -10.967 4.823 3.743 1.00 63.91 92 ALA A CA 1
ATOM 679 C C . ALA A 1 92 ? -10.009 4.358 2.629 1.00 63.91 92 ALA A C 1
ATOM 681 O O . ALA A 1 92 ? -9.875 5.020 1.598 1.00 63.91 92 ALA A O 1
ATOM 682 N N . ALA A 1 93 ? -9.396 3.189 2.805 1.00 67.75 93 ALA A N 1
ATOM 683 C CA . ALA A 1 93 ? -8.522 2.587 1.826 1.00 67.75 93 ALA A CA 1
ATOM 684 C C . ALA A 1 93 ? -9.214 2.266 0.498 1.00 67.75 93 ALA A C 1
ATOM 686 O O . ALA A 1 93 ? -8.623 2.506 -0.546 1.00 67.75 93 ALA A O 1
ATOM 687 N N . GLU A 1 94 ? -10.466 1.798 0.509 1.00 67.62 94 GLU A N 1
ATOM 688 C CA . GLU A 1 94 ? -11.198 1.448 -0.719 1.00 67.62 94 GLU A CA 1
ATOM 689 C C . GLU A 1 94 ? -11.332 2.655 -1.657 1.00 67.62 94 GLU A C 1
ATOM 691 O O . GLU A 1 94 ? -11.039 2.569 -2.848 1.00 67.62 94 GLU A O 1
ATOM 696 N N . ARG A 1 95 ? -11.650 3.824 -1.087 1.00 68.94 95 ARG A N 1
ATOM 697 C CA . ARG A 1 95 ? -11.715 5.097 -1.821 1.00 68.94 95 ARG A CA 1
ATOM 698 C C . ARG A 1 95 ? -10.348 5.536 -2.339 1.00 68.94 95 ARG A C 1
ATOM 700 O O . ARG A 1 95 ? -10.255 6.072 -3.441 1.00 68.94 95 ARG A O 1
ATOM 707 N N . ALA A 1 96 ? -9.299 5.331 -1.543 1.00 70.06 96 ALA A N 1
ATOM 708 C CA . ALA A 1 96 ? -7.932 5.660 -1.930 1.00 70.06 96 ALA A CA 1
ATOM 709 C C . ALA A 1 96 ? -7.475 4.803 -3.111 1.00 70.06 96 ALA A C 1
ATOM 711 O O . ALA A 1 96 ? -6.911 5.324 -4.068 1.00 70.06 96 ALA A O 1
ATOM 712 N N . VAL A 1 97 ? -7.768 3.502 -3.055 1.00 71.12 97 VAL A N 1
ATOM 713 C CA . VAL A 1 97 ? -7.457 2.526 -4.098 1.00 71.12 97 VAL A CA 1
ATOM 714 C C . VAL A 1 97 ? -8.125 2.917 -5.409 1.00 71.12 97 VAL A C 1
ATOM 716 O O . VAL A 1 97 ? -7.442 2.993 -6.426 1.00 71.12 97 VAL A O 1
ATOM 719 N N . GLU A 1 98 ? -9.432 3.194 -5.395 1.00 71.38 98 GLU A N 1
ATOM 720 C CA . GLU A 1 98 ? -10.167 3.599 -6.599 1.00 71.38 98 GLU A CA 1
ATOM 721 C C . GLU A 1 98 ? -9.565 4.865 -7.222 1.00 71.38 98 GLU A C 1
ATOM 723 O O . GLU A 1 98 ? -9.215 4.861 -8.403 1.00 71.38 98 GLU A O 1
ATOM 728 N N . ALA A 1 99 ? -9.324 5.903 -6.414 1.00 69.94 99 ALA A N 1
ATOM 729 C CA . ALA A 1 99 ? -8.723 7.150 -6.886 1.00 69.94 99 ALA A CA 1
ATOM 730 C C . ALA A 1 99 ? -7.306 6.953 -7.463 1.00 69.94 99 ALA A C 1
ATOM 732 O O . ALA A 1 99 ? -6.898 7.641 -8.405 1.00 69.94 99 ALA A O 1
ATOM 733 N N . LEU A 1 100 ? -6.537 6.020 -6.899 1.00 68.31 100 LEU A N 1
ATOM 734 C CA . LEU A 1 100 ? -5.173 5.728 -7.326 1.00 68.31 100 LEU A CA 1
ATOM 735 C C . LEU A 1 100 ? -5.166 4.901 -8.620 1.00 68.31 100 LEU A C 1
ATOM 737 O O . LEU A 1 100 ? -4.418 5.221 -9.543 1.00 68.31 100 LEU A O 1
ATOM 741 N N . LEU A 1 101 ? -6.067 3.923 -8.747 1.00 68.50 101 LEU A N 1
ATOM 742 C CA . LEU A 1 101 ? -6.276 3.156 -9.978 1.00 68.50 101 LEU A CA 1
ATOM 743 C C . LEU A 1 101 ? -6.783 4.035 -11.132 1.00 68.50 101 LEU A C 1
ATOM 745 O O . LEU A 1 101 ? -6.321 3.874 -12.261 1.00 68.50 101 LEU A O 1
ATOM 749 N N . GLU A 1 102 ? -7.689 4.984 -10.874 1.00 68.94 102 GLU A N 1
ATOM 750 C CA . GLU A 1 102 ? -8.171 5.937 -11.886 1.00 68.94 102 GLU A CA 1
ATOM 751 C C . GLU A 1 102 ? -7.051 6.840 -12.422 1.00 68.94 102 GLU A C 1
ATOM 753 O O . GLU A 1 102 ? -6.968 7.082 -13.631 1.00 68.94 102 GLU A O 1
ATOM 758 N N . ARG A 1 103 ? -6.143 7.294 -11.547 1.00 64.88 103 ARG A N 1
ATOM 759 C CA . ARG A 1 103 ? -4.966 8.078 -11.958 1.00 64.88 103 ARG A CA 1
ATOM 760 C C . ARG A 1 103 ? -4.029 7.277 -12.853 1.00 64.88 103 ARG A C 1
ATOM 762 O O . ARG A 1 103 ? -3.547 7.822 -13.838 1.00 64.88 103 ARG A O 1
ATOM 769 N N . VAL A 1 104 ? -3.806 6.001 -12.543 1.00 59.62 104 VAL A N 1
ATOM 770 C CA . VAL A 1 104 ? -2.932 5.116 -13.333 1.00 59.62 104 VAL A CA 1
ATOM 771 C C . VAL A 1 104 ? -3.565 4.753 -14.681 1.00 59.62 104 VAL A C 1
ATOM 773 O O . VAL A 1 104 ? -2.862 4.619 -15.674 1.00 59.62 104 VAL A O 1
ATOM 776 N N . ARG A 1 105 ? -4.898 4.657 -14.761 1.00 58.94 105 ARG A N 1
ATOM 777 C CA . ARG A 1 105 ? -5.623 4.368 -16.014 1.00 58.94 105 ARG A CA 1
ATOM 778 C C . ARG A 1 105 ? -5.605 5.502 -17.043 1.00 58.94 105 ARG A C 1
ATOM 780 O O . ARG A 1 105 ? -6.002 5.270 -18.182 1.00 58.94 105 ARG A O 1
ATOM 787 N N . THR A 1 106 ? -5.231 6.710 -16.630 1.00 50.41 106 THR A N 1
ATOM 788 C CA . THR A 1 106 ? -5.302 7.928 -17.455 1.00 50.41 106 THR A CA 1
ATOM 789 C C . THR A 1 106 ? -3.951 8.295 -18.090 1.00 50.41 106 THR A C 1
ATOM 791 O O . THR A 1 106 ? -3.868 9.302 -18.792 1.00 50.41 106 THR A O 1
ATOM 794 N N . VAL A 1 107 ? -2.899 7.498 -17.865 1.00 45.59 107 VAL A N 1
ATOM 795 C CA . VAL A 1 107 ? -1.545 7.732 -18.401 1.00 45.59 107 VAL A CA 1
ATOM 796 C C . VAL A 1 107 ? -1.278 6.887 -19.640 1.00 45.59 107 VAL A C 1
ATOM 798 O O . VAL A 1 107 ? -1.674 5.699 -19.637 1.00 45.59 107 VAL A O 1
#

Radius of gyration: 14.48 Å; chains: 1; bounding box: 32×46×36 Å

Foldseek 3Di:
DDPPPPPPVQFDFQWKWKQAPVGIDTPDHHPVCVVQFDDHHDQRSCCSVQVDRDPDDPADPDDWDWDDGPFKIWTWAHDVRITMITMTGHPSVVVVNVVVVVVNVVD

Secondary structure (DSSP, 8-state):
-------------SEEEEEETTEEEEEEE-HHHHHHS-SS-HHHHHHHHHS---SS-S--TTS-EEEE-SSEEEEEEEETTEEEEEEEETTHHHHHHHHHHHHHTT-

Organism: NCBI:txid2055836